Protein AF-A0A9P1N9V5-F1 (afdb_monomer_lite)

Radius of gyration: 17.54 Å; chains: 1; bounding box: 68×32×40 Å

Sequence (176 aa):
MGSNFGTKITDFYWAAEKLENDAEFMAFVGASLLAQFDINLIFSNVTKDCIQRQFANSCDIFKESFCHVPESQFSADLIGFRIAYDLYKIKSSKIYSEKQSISGISQEKLFFYAFAIGWCEQNPAPQNIRVNAVISQIPEFRKIFECRDDSPMVTTNREQCVVFGRDASTLKKTFF

Organism: NCBI:txid860376

pLDDT: mean 70.11, std 18.65, range [30.34, 93.81]

Foldseek 3Di:
DDDDDVVLVVVLVVLLVVLLVLVVVLVVVLVVCLVPDDVPQQADPQLLVLQVLLLVLLCVLVVDPDRDDPSSVLLSLLVSLVVSVVVVVVCCVPPPPPQDARVNHTPNNSNLVSNLVVQPVVDDPDSNSSSLSSLLLPPCSCVSVVDDCPDSSNSSPPDRRDRDDPPRDPPDPDDD

Structure (mmCIF, N/CA/C/O backbone):
data_AF-A0A9P1N9V5-F1
#
_entry.id   AF-A0A9P1N9V5-F1
#
loop_
_atom_site.group_PDB
_atom_site.id
_atom_site.type_symbol
_atom_site.label_atom_id
_atom_site.label_alt_id
_atom_site.label_comp_id
_atom_site.label_asym_id
_atom_site.label_entity_id
_atom_site.label_seq_id
_atom_site.pdbx_PDB_ins_code
_atom_site.Cartn_x
_atom_site.Cartn_y
_atom_site.Cartn_z
_atom_site.occupancy
_atom_site.B_iso_or_equiv
_atom_site.auth_seq_id
_atom_site.auth_comp_id
_atom_site.auth_asym_id
_atom_site.auth_atom_id
_atom_site.pdbx_PDB_model_num
ATOM 1 N N . MET A 1 1 ? -39.569 16.808 -2.466 1.00 32.75 1 MET A N 1
ATOM 2 C CA . MET A 1 1 ? -38.517 15.770 -2.531 1.00 32.75 1 MET A CA 1
ATOM 3 C C . MET A 1 1 ? -37.298 16.397 -3.186 1.00 32.75 1 MET A C 1
ATOM 5 O O . MET A 1 1 ? -37.316 16.581 -4.391 1.00 32.75 1 MET A O 1
ATOM 9 N N . GLY A 1 2 ? -36.304 16.839 -2.417 1.00 40.12 2 GLY A N 1
ATOM 10 C CA . GLY A 1 2 ? -35.181 17.585 -2.993 1.00 40.12 2 GLY A CA 1
ATOM 11 C C . GLY A 1 2 ? -34.236 18.127 -1.933 1.00 40.12 2 GLY A C 1
ATOM 12 O O . GLY A 1 2 ? -34.184 19.326 -1.718 1.00 40.12 2 GLY A O 1
ATOM 13 N N . SER A 1 3 ? -33.538 17.240 -1.232 1.00 39.91 3 SER A N 1
ATOM 14 C CA . SER A 1 3 ? -32.447 17.601 -0.319 1.00 39.91 3 SER A CA 1
ATOM 15 C C . SER A 1 3 ? -31.735 16.313 0.083 1.00 39.91 3 SER A C 1
ATOM 17 O O . SER A 1 3 ? -32.285 15.584 0.901 1.00 39.91 3 SER A O 1
ATOM 19 N N . ASN A 1 4 ? -30.602 15.966 -0.546 1.00 42.22 4 ASN A N 1
ATOM 20 C CA . ASN A 1 4 ? -29.628 15.007 0.030 1.00 42.22 4 ASN A CA 1
ATOM 21 C C . ASN A 1 4 ? -28.380 14.710 -0.819 1.00 42.22 4 ASN A C 1
ATOM 23 O O . ASN A 1 4 ? -27.549 13.915 -0.388 1.00 42.22 4 ASN A O 1
ATOM 27 N N . PHE A 1 5 ? -28.223 15.285 -2.015 1.00 33.50 5 PHE A N 1
ATOM 28 C CA . PHE A 1 5 ? -27.032 15.002 -2.828 1.00 33.50 5 PHE A CA 1
ATOM 29 C C . PHE A 1 5 ? -25.852 15.932 -2.493 1.00 33.50 5 PHE A C 1
ATOM 31 O O . PHE A 1 5 ? -24.729 15.463 -2.359 1.00 33.50 5 PHE A O 1
ATOM 38 N N . GLY A 1 6 ? -26.113 17.226 -2.267 1.00 30.34 6 GLY A N 1
ATOM 39 C CA . GLY A 1 6 ? -25.072 18.217 -1.951 1.00 30.34 6 GLY A CA 1
ATOM 40 C C . GLY A 1 6 ? -24.396 18.012 -0.591 1.00 30.34 6 GLY A C 1
ATOM 41 O O . GLY A 1 6 ? -23.178 18.095 -0.507 1.00 30.34 6 GLY A O 1
ATOM 42 N N . THR A 1 7 ? -25.158 17.656 0.448 1.00 38.34 7 THR A N 1
ATOM 43 C CA . THR A 1 7 ? -24.638 17.396 1.804 1.00 38.34 7 THR A CA 1
ATOM 44 C C . THR A 1 7 ? -23.721 16.173 1.865 1.00 38.34 7 THR A C 1
ATOM 46 O O . THR A 1 7 ? -22.679 16.212 2.501 1.00 38.34 7 THR A O 1
ATOM 49 N N . LYS A 1 8 ? -24.040 15.102 1.128 1.00 41.16 8 LYS A N 1
ATOM 50 C CA . LYS A 1 8 ? -23.195 13.894 1.088 1.00 41.16 8 LYS A CA 1
ATOM 51 C C . LYS A 1 8 ? -21.842 14.129 0.422 1.00 41.16 8 LYS A C 1
ATOM 53 O O . LYS A 1 8 ? -20.867 13.481 0.789 1.00 41.16 8 LYS A O 1
ATOM 58 N N . ILE A 1 9 ? -21.798 15.026 -0.561 1.00 37.97 9 ILE A N 1
ATOM 59 C CA . ILE A 1 9 ? -20.558 15.409 -1.237 1.00 37.97 9 ILE A CA 1
ATOM 60 C C . ILE A 1 9 ? -19.706 16.258 -0.294 1.00 37.97 9 ILE A C 1
ATOM 62 O O . ILE A 1 9 ? -18.529 15.964 -0.140 1.00 37.97 9 ILE A O 1
ATOM 66 N N . THR A 1 10 ? -20.283 17.241 0.402 1.00 39.12 10 THR A N 1
ATOM 67 C CA . THR A 1 10 ? -19.535 18.047 1.384 1.00 39.12 10 THR A CA 1
ATOM 68 C C . THR A 1 10 ? -19.032 17.223 2.567 1.00 39.12 10 THR A C 1
ATOM 70 O O . THR A 1 10 ? -17.918 17.454 3.018 1.00 39.12 10 THR A O 1
ATOM 73 N N . ASP A 1 11 ? -19.788 16.220 3.024 1.00 40.56 11 ASP A N 1
ATOM 74 C CA . ASP A 1 11 ? -19.344 15.304 4.084 1.00 40.56 11 ASP A CA 1
ATOM 75 C C . ASP A 1 11 ? -18.192 14.406 3.610 1.00 40.56 11 ASP A C 1
ATOM 77 O O . ASP A 1 11 ? -17.254 14.142 4.363 1.00 40.56 11 ASP A O 1
ATOM 81 N N . PHE A 1 12 ? -18.239 13.963 2.346 1.00 41.91 12 PHE A N 1
ATOM 82 C CA . PHE A 1 12 ? -17.134 13.247 1.713 1.00 41.91 12 PHE A CA 1
ATOM 83 C C . PHE A 1 12 ? -15.899 14.134 1.600 1.00 41.91 12 PHE A C 1
ATOM 85 O O . PHE A 1 12 ? -14.830 13.691 1.990 1.00 41.91 12 PHE A O 1
ATOM 92 N N . TYR A 1 13 ? -16.046 15.378 1.139 1.00 38.28 13 TYR A N 1
ATOM 93 C CA . TYR A 1 13 ? -14.941 16.332 1.063 1.00 38.28 13 TYR A CA 1
ATOM 94 C C . TYR A 1 13 ? -14.377 16.670 2.439 1.00 38.28 13 TYR A C 1
ATOM 96 O O . TYR A 1 13 ? -13.171 16.689 2.564 1.00 38.28 13 TYR A O 1
ATOM 104 N N . TRP A 1 14 ? -15.188 16.848 3.483 1.00 41.41 14 TRP A N 1
ATOM 105 C CA . TRP A 1 14 ? -14.686 17.139 4.831 1.00 41.41 14 TRP A CA 1
ATOM 106 C C . TRP A 1 14 ? -13.974 15.941 5.468 1.00 41.41 14 TRP A C 1
ATOM 108 O O . TRP A 1 14 ? -12.945 16.090 6.122 1.00 41.41 14 TRP A O 1
ATOM 118 N N . ALA A 1 15 ? -14.505 14.729 5.291 1.00 45.44 15 ALA A N 1
ATOM 119 C CA . ALA A 1 15 ? -13.842 13.522 5.77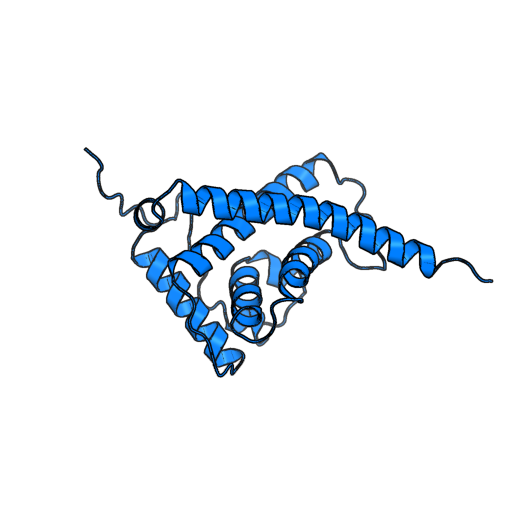3 1.00 45.44 15 ALA A CA 1
ATOM 120 C C . ALA A 1 15 ? -12.589 13.198 4.957 1.00 45.44 15 ALA A C 1
ATOM 122 O O . ALA A 1 15 ? -11.598 12.769 5.540 1.00 45.44 15 ALA A O 1
ATOM 123 N N . ALA A 1 16 ? -12.626 13.423 3.641 1.00 43.38 16 ALA A N 1
ATOM 124 C CA . ALA A 1 16 ? -11.466 13.341 2.768 1.00 43.38 16 ALA A CA 1
ATOM 125 C C . ALA A 1 16 ? -10.434 14.390 3.170 1.00 43.38 16 ALA A C 1
ATOM 127 O O . ALA A 1 16 ? -9.323 13.988 3.417 1.00 43.38 16 ALA A O 1
ATOM 128 N N . GLU A 1 17 ? -10.804 15.651 3.391 1.00 46.66 17 GLU A N 1
ATOM 129 C CA . GLU A 1 17 ? -9.934 16.748 3.838 1.00 46.66 17 GLU A CA 1
ATOM 130 C C . GLU A 1 17 ? -9.355 16.470 5.231 1.00 46.66 17 GLU A C 1
ATOM 132 O O . GLU A 1 17 ? -8.193 16.743 5.497 1.00 46.66 17 GLU A O 1
ATOM 137 N N . LYS A 1 18 ? -10.117 15.871 6.151 1.00 51.84 18 LYS A N 1
ATOM 138 C CA . LYS A 1 18 ? -9.603 15.478 7.471 1.00 51.84 18 LYS A CA 1
ATOM 139 C C . LYS A 1 18 ? -8.657 14.277 7.390 1.00 51.84 18 LYS A C 1
ATOM 141 O O . LYS A 1 18 ? -7.641 14.263 8.079 1.00 51.84 18 LYS A O 1
ATOM 146 N N . LEU A 1 19 ? -8.974 13.292 6.546 1.00 50.56 19 LEU A N 1
ATOM 147 C CA . LEU A 1 19 ? -8.096 12.159 6.243 1.00 50.56 19 LEU A CA 1
ATOM 148 C C . LEU A 1 19 ? -6.896 12.568 5.387 1.00 50.56 19 LEU A C 1
ATOM 150 O O . LEU A 1 19 ? -5.873 11.911 5.474 1.00 50.56 19 LEU A O 1
ATOM 154 N N . GLU A 1 20 ? -7.013 13.623 4.590 1.00 46.69 20 GLU A N 1
ATOM 15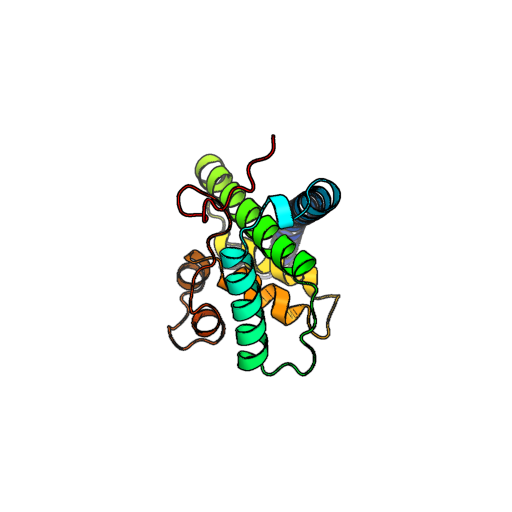5 C CA . GLU A 1 20 ? -5.993 14.233 3.742 1.00 46.69 20 GLU A CA 1
ATOM 156 C C . GLU A 1 20 ? -5.066 15.068 4.604 1.00 46.69 20 GLU A C 1
ATOM 158 O O . GLU A 1 20 ? -3.876 14.876 4.504 1.00 46.69 20 GLU A O 1
ATOM 163 N N . ASN A 1 21 ? -5.564 15.844 5.565 1.00 50.22 21 ASN A N 1
ATOM 164 C CA . ASN A 1 21 ? -4.735 16.459 6.604 1.00 50.22 21 ASN A CA 1
ATOM 165 C C . ASN A 1 21 ? -4.000 15.393 7.441 1.00 50.22 21 ASN A C 1
ATOM 167 O O . ASN A 1 21 ? -2.825 15.555 7.770 1.00 50.22 21 ASN A O 1
ATOM 171 N N . ASP A 1 22 ? -4.656 14.268 7.756 1.00 50.91 22 ASP A N 1
ATOM 172 C CA . ASP A 1 22 ? -3.997 13.121 8.390 1.00 50.91 22 ASP A CA 1
ATOM 173 C C . ASP A 1 22 ? -3.020 12.421 7.418 1.00 50.91 22 ASP A C 1
ATOM 175 O O . ASP A 1 22 ? -1.972 11.960 7.852 1.00 50.91 22 ASP A O 1
ATOM 179 N N . ALA A 1 23 ? -3.296 12.347 6.114 1.00 45.62 23 ALA A N 1
ATOM 180 C CA . ALA A 1 23 ? -2.437 11.720 5.105 1.00 45.62 23 ALA A CA 1
ATOM 181 C C . ALA A 1 23 ? -1.251 12.610 4.713 1.00 45.62 23 ALA A C 1
ATOM 183 O O . ALA A 1 23 ? -0.171 12.085 4.487 1.00 45.62 23 ALA A O 1
ATOM 184 N N . GLU A 1 24 ? -1.414 13.928 4.704 1.00 44.09 24 GLU A N 1
ATOM 185 C CA . GLU A 1 24 ? -0.380 14.952 4.609 1.00 44.09 24 GLU A CA 1
ATOM 186 C C . GLU A 1 24 ? 0.480 14.923 5.862 1.00 44.09 24 GLU A C 1
ATOM 188 O O . GLU A 1 24 ? 1.699 14.944 5.754 1.00 44.09 24 GLU A O 1
ATOM 193 N N . PHE A 1 25 ? -0.115 14.764 7.050 1.00 48.59 25 PHE A N 1
ATOM 194 C CA . PHE A 1 25 ? 0.637 14.474 8.267 1.00 48.59 25 PHE A CA 1
ATOM 195 C C . PHE A 1 25 ? 1.423 13.162 8.137 1.00 48.59 25 PHE A C 1
ATOM 197 O O . PHE A 1 25 ? 2.574 13.094 8.556 1.00 48.59 25 PHE A O 1
ATOM 204 N N . MET A 1 26 ? 0.867 12.123 7.512 1.00 50.66 26 MET A N 1
ATOM 205 C CA . MET A 1 26 ? 1.564 10.847 7.298 1.00 50.66 26 MET A CA 1
ATOM 206 C C . MET A 1 26 ? 2.627 10.916 6.200 1.00 50.66 26 MET A C 1
ATOM 208 O O . MET A 1 26 ? 3.673 10.286 6.333 1.00 50.66 26 MET A O 1
ATOM 212 N N . ALA A 1 27 ? 2.406 11.705 5.152 1.00 46.53 27 ALA A N 1
ATOM 213 C CA . ALA A 1 27 ? 3.378 12.022 4.117 1.00 46.53 27 ALA A CA 1
ATOM 214 C C . ALA A 1 27 ? 4.498 12.898 4.691 1.00 46.53 27 ALA A C 1
ATOM 216 O O . ALA A 1 27 ? 5.662 12.668 4.386 1.00 46.53 27 ALA A O 1
ATOM 217 N N . PHE A 1 28 ? 4.176 13.821 5.600 1.00 45.56 28 PHE A N 1
ATOM 218 C CA . PHE A 1 28 ? 5.125 14.599 6.391 1.00 45.56 28 PHE A CA 1
ATOM 219 C C . PHE A 1 28 ? 5.920 13.707 7.347 1.00 45.56 28 PHE A C 1
ATOM 221 O O . PHE A 1 28 ? 7.136 13.851 7.430 1.00 45.56 28 PHE A O 1
ATOM 228 N N . VAL A 1 29 ? 5.289 12.741 8.022 1.00 49.38 29 VAL A N 1
ATOM 229 C CA . VAL A 1 29 ? 5.981 11.740 8.852 1.00 49.38 29 VAL A CA 1
ATOM 230 C C . VAL A 1 29 ? 6.883 10.859 7.987 1.00 49.38 29 VAL A C 1
ATOM 232 O O . VAL A 1 29 ? 8.034 10.649 8.352 1.00 49.38 29 VAL A O 1
ATOM 235 N N . GLY A 1 30 ? 6.415 10.397 6.825 1.00 50.12 30 GLY A N 1
ATOM 236 C CA . GLY A 1 30 ? 7.198 9.609 5.869 1.00 50.12 30 GLY A CA 1
ATOM 237 C C . GLY A 1 30 ? 8.391 10.379 5.293 1.00 50.12 30 GLY A C 1
ATOM 238 O O . GLY A 1 30 ? 9.508 9.866 5.274 1.00 50.12 30 GLY A O 1
ATOM 239 N N . ALA A 1 31 ? 8.183 11.637 4.903 1.00 48.34 31 ALA A N 1
ATOM 240 C CA . ALA A 1 31 ? 9.229 12.539 4.429 1.00 48.34 31 ALA A CA 1
ATOM 241 C C . ALA A 1 31 ? 10.219 12.909 5.544 1.00 48.34 31 ALA A C 1
ATOM 243 O O . ALA A 1 31 ? 11.423 12.951 5.301 1.00 48.34 31 ALA A O 1
ATOM 244 N N . SER A 1 32 ? 9.743 13.104 6.777 1.00 42.69 32 SER A N 1
ATOM 245 C CA . SER A 1 32 ? 10.598 13.338 7.947 1.00 42.69 32 SER A CA 1
ATOM 246 C C . SER A 1 32 ? 11.420 12.094 8.290 1.00 42.69 32 SER A C 1
ATOM 248 O O . SER A 1 32 ? 12.606 12.210 8.574 1.00 42.69 32 SER A O 1
ATOM 250 N N . LEU A 1 33 ? 10.841 10.891 8.194 1.00 46.16 33 LEU A N 1
ATOM 251 C CA . LEU A 1 33 ? 11.570 9.629 8.362 1.00 46.16 33 LEU A CA 1
ATOM 252 C C . LEU A 1 33 ? 12.693 9.487 7.330 1.00 46.16 33 LEU A C 1
ATOM 254 O O . LEU A 1 33 ? 13.801 9.116 7.703 1.00 46.16 33 LEU A O 1
ATOM 258 N N . LEU A 1 34 ? 12.432 9.833 6.067 1.00 48.44 34 LEU A N 1
ATOM 259 C CA . LEU A 1 34 ? 13.446 9.835 5.009 1.00 48.44 34 LEU A CA 1
ATOM 260 C C . LEU A 1 34 ? 14.533 10.896 5.193 1.00 48.44 34 LEU A C 1
ATOM 262 O O . LEU A 1 34 ? 15.681 10.660 4.826 1.00 48.44 34 LEU A O 1
ATOM 266 N N . ALA A 1 35 ? 14.179 12.063 5.730 1.00 47.00 35 ALA A N 1
ATOM 267 C CA . ALA A 1 35 ? 15.130 13.140 5.977 1.00 47.00 35 ALA A CA 1
ATOM 268 C C . ALA A 1 35 ? 16.010 12.874 7.212 1.00 47.00 35 ALA A C 1
ATOM 270 O O . ALA A 1 35 ? 17.151 13.331 7.252 1.00 47.00 35 ALA A O 1
ATOM 271 N N . GLN A 1 36 ? 15.501 12.143 8.214 1.00 45.16 36 GLN A N 1
ATOM 272 C CA . GLN A 1 36 ? 16.228 11.863 9.458 1.00 45.16 36 GLN A CA 1
ATOM 273 C C . GLN A 1 36 ? 16.959 10.515 9.480 1.00 45.16 36 GLN A C 1
ATOM 275 O O . GLN A 1 36 ? 17.952 10.396 10.198 1.00 45.16 36 GLN A O 1
ATOM 280 N N . PHE A 1 37 ? 16.485 9.497 8.756 1.00 51.72 37 PHE A N 1
ATOM 281 C CA . PHE A 1 37 ? 17.007 8.137 8.870 1.00 51.72 37 PHE A CA 1
ATOM 282 C C . PHE A 1 37 ? 17.437 7.572 7.520 1.00 51.72 37 PHE A C 1
ATOM 284 O O . PHE A 1 37 ? 16.656 7.476 6.576 1.00 51.72 37 PHE A O 1
ATOM 291 N N . ASP A 1 38 ? 18.691 7.121 7.462 1.00 61.56 38 ASP A N 1
ATOM 292 C CA . ASP A 1 38 ? 19.166 6.304 6.355 1.00 61.56 38 ASP A CA 1
ATOM 293 C C . ASP A 1 38 ? 18.336 5.010 6.316 1.00 61.56 38 ASP A C 1
ATOM 295 O O . ASP A 1 38 ? 18.340 4.189 7.226 1.00 61.56 38 ASP A O 1
ATOM 299 N N . ILE A 1 39 ? 17.589 4.828 5.245 1.00 60.62 39 ILE A N 1
ATOM 300 C CA . ILE A 1 39 ? 16.811 3.631 4.895 1.00 60.62 39 ILE A CA 1
ATOM 301 C C . ILE A 1 39 ? 17.668 2.361 4.912 1.00 60.62 39 ILE A C 1
ATOM 303 O O . ILE A 1 39 ? 17.156 1.283 5.208 1.00 60.62 39 ILE A O 1
ATOM 307 N N . ASN A 1 40 ? 18.978 2.473 4.663 1.00 59.44 40 ASN A N 1
ATOM 308 C CA . ASN A 1 40 ? 19.926 1.371 4.849 1.00 59.44 40 ASN A CA 1
ATOM 309 C C . ASN A 1 40 ? 20.091 0.954 6.319 1.00 59.44 40 ASN A C 1
ATOM 311 O O . ASN A 1 40 ? 20.527 -0.163 6.588 1.00 59.44 40 ASN A O 1
ATOM 315 N N . LEU A 1 41 ? 19.771 1.848 7.253 1.00 62.28 41 LEU A N 1
ATOM 316 C CA . LEU A 1 41 ? 19.747 1.610 8.694 1.00 62.28 41 LEU A CA 1
ATOM 317 C C . LEU A 1 41 ? 18.438 0.941 9.136 1.00 62.28 41 LEU A C 1
ATOM 319 O O . LEU A 1 41 ? 18.428 0.206 10.120 1.00 62.28 41 LEU A O 1
ATOM 323 N N . ILE A 1 42 ? 17.343 1.214 8.420 1.00 63.94 42 ILE A N 1
ATOM 324 C CA . ILE A 1 42 ? 15.997 0.721 8.741 1.00 63.94 42 ILE A CA 1
ATOM 325 C C . ILE A 1 42 ? 15.750 -0.658 8.117 1.00 63.94 42 ILE A C 1
ATOM 327 O O . ILE A 1 42 ? 15.147 -1.522 8.752 1.00 63.94 42 ILE A O 1
ATOM 331 N N . PHE A 1 43 ? 16.229 -0.886 6.892 1.00 72.75 43 PHE A N 1
ATOM 332 C CA . PHE A 1 43 ? 15.906 -2.080 6.119 1.00 72.75 43 PHE A CA 1
ATOM 333 C C . PHE A 1 43 ? 17.077 -3.020 5.890 1.00 72.75 43 PHE A C 1
ATOM 335 O O . PHE A 1 43 ? 18.132 -2.638 5.381 1.00 72.75 43 PHE A O 1
ATOM 342 N N . SER A 1 44 ? 16.819 -4.302 6.146 1.00 76.50 44 SER A N 1
ATOM 343 C CA . SER A 1 44 ? 17.678 -5.388 5.688 1.00 76.50 44 SER A CA 1
ATOM 344 C C . SER A 1 44 ? 17.681 -5.502 4.160 1.00 76.50 44 SER A C 1
ATOM 346 O O . SER A 1 44 ? 16.690 -5.171 3.509 1.00 76.50 44 SER A O 1
ATOM 348 N N . ASN A 1 45 ? 18.755 -6.053 3.586 1.00 80.94 45 ASN A N 1
ATOM 349 C CA . ASN A 1 45 ? 18.812 -6.340 2.145 1.00 80.94 45 ASN A CA 1
ATOM 350 C C . ASN A 1 45 ? 17.660 -7.252 1.696 1.00 80.94 45 ASN A C 1
ATOM 352 O O . ASN A 1 45 ? 17.050 -6.998 0.670 1.00 80.94 45 ASN A O 1
ATOM 356 N N . VAL A 1 46 ? 17.281 -8.234 2.521 1.00 81.94 46 VAL A N 1
ATOM 357 C CA . VAL A 1 46 ? 16.140 -9.125 2.247 1.00 81.94 46 VAL A CA 1
ATOM 358 C C . VAL A 1 46 ? 14.834 -8.337 2.105 1.00 81.94 46 VAL A C 1
ATOM 360 O O . VAL A 1 46 ? 14.041 -8.592 1.201 1.00 81.94 46 VAL A O 1
ATOM 363 N N . THR A 1 47 ? 14.606 -7.360 2.986 1.00 82.25 47 THR A N 1
ATOM 364 C CA . THR A 1 47 ? 13.413 -6.507 2.928 1.00 82.25 47 THR A CA 1
ATOM 365 C C . THR A 1 47 ? 13.420 -5.641 1.672 1.00 82.25 47 THR A C 1
ATOM 367 O O . THR A 1 47 ? 12.396 -5.540 1.001 1.00 82.25 47 THR A O 1
ATOM 370 N N . LYS A 1 48 ? 14.568 -5.053 1.328 1.00 81.50 48 LYS A N 1
ATOM 371 C CA . LYS A 1 48 ? 14.718 -4.224 0.125 1.00 81.50 48 LYS A CA 1
ATOM 372 C C . LYS A 1 48 ? 14.466 -5.019 -1.148 1.00 81.50 48 LYS A C 1
ATOM 374 O O . LYS A 1 48 ? 13.690 -4.578 -1.988 1.00 81.50 48 LYS A O 1
ATOM 379 N N . ASP A 1 49 ? 15.030 -6.220 -1.242 1.00 86.06 49 ASP A N 1
ATOM 380 C CA . ASP A 1 49 ? 14.832 -7.112 -2.384 1.00 86.06 49 ASP A CA 1
ATOM 381 C C . ASP A 1 49 ? 13.356 -7.506 -2.537 1.00 86.06 49 ASP A C 1
ATOM 383 O O . ASP A 1 49 ? 12.833 -7.545 -3.650 1.00 86.06 49 ASP A O 1
ATOM 387 N N . CYS A 1 50 ? 12.648 -7.759 -1.430 1.00 87.31 50 CYS A N 1
ATOM 388 C CA . CYS A 1 50 ? 11.202 -7.992 -1.460 1.00 87.31 50 CYS A CA 1
ATOM 389 C C . CYS A 1 50 ? 10.450 -6.780 -2.025 1.00 87.31 50 CYS A C 1
ATOM 391 O O . CYS A 1 50 ? 9.684 -6.909 -2.981 1.00 87.31 50 CYS A O 1
ATOM 393 N N . ILE A 1 51 ? 10.715 -5.594 -1.472 1.00 85.88 51 ILE A N 1
ATOM 394 C CA . ILE A 1 51 ? 10.067 -4.335 -1.858 1.00 85.88 51 ILE A CA 1
ATOM 395 C C . ILE A 1 51 ? 10.294 -4.047 -3.351 1.00 85.88 51 ILE A C 1
ATOM 397 O O . ILE A 1 51 ? 9.346 -3.760 -4.083 1.00 85.88 51 ILE A O 1
ATOM 401 N N . GLN A 1 52 ? 11.532 -4.186 -3.833 1.00 87.00 52 GLN A N 1
ATOM 402 C CA . GLN A 1 52 ? 11.864 -3.983 -5.242 1.00 87.00 52 GLN A CA 1
ATOM 403 C C . GLN A 1 52 ? 11.178 -5.006 -6.159 1.00 87.00 52 GLN A C 1
ATOM 405 O O . GLN A 1 52 ? 10.578 -4.619 -7.164 1.00 87.00 52 GLN A O 1
ATOM 410 N N . ARG A 1 53 ? 11.222 -6.305 -5.819 1.00 88.88 53 ARG A N 1
ATOM 411 C CA . ARG A 1 53 ? 10.564 -7.361 -6.613 1.00 88.88 53 ARG A CA 1
ATOM 412 C C . ARG A 1 53 ? 9.063 -7.142 -6.701 1.00 88.88 53 ARG A C 1
ATOM 414 O O . ARG A 1 53 ? 8.468 -7.339 -7.757 1.00 88.88 53 ARG A O 1
ATOM 421 N N . GLN A 1 54 ? 8.454 -6.714 -5.606 1.00 88.62 54 GLN A N 1
ATOM 422 C CA . GLN A 1 54 ? 7.036 -6.429 -5.572 1.00 88.62 54 GLN A CA 1
ATOM 423 C C . GLN A 1 54 ? 6.673 -5.222 -6.449 1.00 88.62 54 GLN A C 1
ATOM 425 O O . GLN A 1 54 ? 5.697 -5.283 -7.201 1.00 88.62 54 GLN A O 1
ATOM 430 N N . PHE A 1 55 ? 7.460 -4.144 -6.404 1.00 89.50 55 PHE A N 1
ATOM 431 C CA . PHE A 1 55 ? 7.252 -2.987 -7.274 1.00 89.50 55 PHE A CA 1
ATOM 432 C C . PHE A 1 55 ? 7.381 -3.362 -8.757 1.00 89.50 55 PHE A C 1
ATOM 434 O O . PHE A 1 55 ? 6.507 -3.031 -9.557 1.00 89.50 55 PHE A O 1
ATOM 441 N N . ALA A 1 56 ? 8.414 -4.132 -9.113 1.00 89.38 56 ALA A N 1
ATOM 442 C CA . ALA A 1 56 ? 8.607 -4.637 -10.470 1.00 89.38 56 ALA A CA 1
ATOM 443 C C . ALA A 1 56 ? 7.428 -5.513 -10.935 1.00 89.38 56 ALA A C 1
ATOM 445 O O . ALA A 1 56 ? 6.866 -5.280 -11.999 1.00 89.38 56 ALA A O 1
ATOM 446 N N . ASN A 1 57 ? 6.971 -6.447 -10.096 1.00 90.38 57 ASN A N 1
ATOM 447 C CA . ASN A 1 57 ? 5.812 -7.288 -10.407 1.00 90.38 57 ASN A CA 1
ATOM 448 C C . ASN A 1 57 ? 4.522 -6.462 -10.576 1.00 90.38 57 ASN A C 1
ATOM 450 O O . ASN A 1 57 ? 3.688 -6.782 -11.420 1.00 90.38 57 ASN A O 1
ATOM 454 N N . SER A 1 58 ? 4.369 -5.380 -9.804 1.00 90.56 58 SER A N 1
ATOM 455 C CA . SER A 1 58 ? 3.260 -4.428 -9.966 1.00 90.56 58 SER A CA 1
ATOM 456 C C . SER A 1 58 ? 3.307 -3.784 -11.350 1.00 90.56 58 SER A C 1
ATOM 458 O O . SER A 1 58 ? 2.311 -3.785 -12.068 1.00 90.56 58 SER A O 1
ATOM 460 N N . CYS A 1 59 ? 4.475 -3.276 -11.744 1.00 90.06 59 CYS A N 1
ATOM 461 C CA . CYS A 1 59 ? 4.674 -2.679 -13.059 1.00 90.06 59 CYS A CA 1
ATOM 462 C C . CYS A 1 59 ? 4.270 -3.630 -14.195 1.00 90.06 59 CYS A C 1
ATOM 464 O O . CYS A 1 59 ? 3.497 -3.247 -15.075 1.00 90.06 59 CYS A O 1
ATOM 466 N N . ASP A 1 60 ? 4.731 -4.882 -14.129 1.00 90.75 60 ASP A N 1
ATOM 467 C CA . ASP A 1 60 ? 4.455 -5.898 -15.146 1.00 90.75 60 ASP A CA 1
ATOM 468 C C . ASP A 1 60 ? 2.957 -6.220 -15.248 1.00 90.75 60 ASP A C 1
ATOM 470 O O . ASP A 1 60 ? 2.395 -6.293 -16.343 1.00 90.75 60 ASP A O 1
ATOM 474 N N . ILE A 1 61 ? 2.286 -6.386 -14.104 1.00 90.94 61 ILE A N 1
ATOM 475 C CA . ILE A 1 61 ? 0.857 -6.722 -14.043 1.00 90.94 61 ILE A CA 1
ATOM 476 C C . ILE A 1 61 ? -0.009 -5.583 -14.587 1.00 90.94 61 ILE A C 1
ATOM 478 O O . ILE A 1 61 ? -0.970 -5.838 -15.320 1.00 90.94 61 ILE A O 1
ATOM 482 N N . PHE A 1 62 ? 0.327 -4.338 -14.250 1.00 89.62 62 PHE A N 1
ATOM 483 C CA . PHE A 1 62 ? -0.406 -3.158 -14.709 1.00 89.62 62 PHE A CA 1
ATOM 484 C C . PHE A 1 62 ? 0.041 -2.663 -16.094 1.00 89.62 62 PHE A C 1
ATOM 486 O O . PHE A 1 62 ? -0.616 -1.789 -16.653 1.00 89.62 62 PHE A O 1
ATOM 493 N N . LYS A 1 63 ? 1.069 -3.284 -16.694 1.00 87.69 63 LYS A N 1
ATOM 494 C CA . LYS A 1 63 ? 1.564 -3.029 -18.059 1.00 87.69 63 LYS A CA 1
ATOM 495 C C . LYS A 1 63 ? 1.976 -1.573 -18.302 1.00 87.69 63 LYS A C 1
ATOM 497 O O . LYS A 1 63 ? 1.723 -1.027 -19.376 1.00 87.69 63 LYS A O 1
ATOM 502 N N . GLU A 1 64 ? 2.609 -0.952 -17.314 1.00 84.38 64 GLU A N 1
ATOM 503 C CA . GLU A 1 64 ? 3.068 0.433 -17.429 1.00 84.38 64 GLU A CA 1
ATOM 504 C C . GLU A 1 64 ? 4.389 0.539 -18.193 1.00 84.38 64 GLU A C 1
ATOM 506 O O . GLU A 1 64 ? 5.302 -0.268 -18.022 1.00 84.38 64 GLU A O 1
ATOM 511 N N . SER A 1 65 ? 4.513 1.564 -19.038 1.00 75.31 65 SER A N 1
ATOM 512 C CA . SER A 1 65 ? 5.713 1.775 -19.858 1.00 75.31 65 SER A CA 1
ATOM 513 C C . SER A 1 65 ? 6.877 2.405 -19.090 1.00 75.31 65 SER A C 1
ATOM 515 O O . SER A 1 65 ? 8.018 2.337 -19.544 1.00 75.31 65 SER A O 1
ATOM 517 N N . PHE A 1 66 ? 6.604 3.044 -17.948 1.00 79.69 66 PHE A N 1
ATOM 518 C CA . PHE A 1 66 ? 7.612 3.699 -17.120 1.00 79.69 66 PHE A CA 1
ATOM 519 C C . PHE A 1 66 ? 7.415 3.355 -15.643 1.00 79.69 66 PHE A C 1
ATOM 521 O O . PHE A 1 66 ? 6.430 3.747 -15.024 1.00 79.69 66 PHE A O 1
ATOM 528 N N . CYS A 1 67 ? 8.387 2.643 -15.074 1.00 83.12 67 CYS A N 1
ATOM 529 C CA . CYS A 1 67 ? 8.346 2.142 -13.698 1.00 83.12 67 CYS A CA 1
ATOM 530 C C . CYS A 1 67 ? 9.679 2.330 -12.979 1.00 83.12 67 CYS A C 1
ATOM 532 O O . CYS A 1 67 ? 10.139 1.454 -12.250 1.00 83.12 67 CYS A O 1
ATOM 534 N N . HIS A 1 68 ? 10.338 3.463 -13.207 1.00 83.19 68 HIS A N 1
ATOM 535 C CA . HIS A 1 68 ? 11.552 3.778 -12.474 1.00 83.19 68 HIS A CA 1
ATOM 536 C C . HIS A 1 68 ? 11.216 4.631 -11.252 1.00 83.19 68 HIS A C 1
ATOM 538 O O . HIS A 1 68 ? 10.835 5.792 -11.382 1.00 83.19 68 HIS A O 1
ATOM 544 N N . VAL A 1 69 ? 11.365 4.047 -10.064 1.00 79.25 69 VAL A N 1
ATOM 545 C CA . VAL A 1 69 ? 11.258 4.744 -8.779 1.00 79.25 69 VAL A CA 1
ATOM 546 C C . VAL A 1 69 ? 12.480 4.363 -7.949 1.00 79.25 69 VAL A C 1
ATOM 548 O O . VAL A 1 69 ? 12.790 3.172 -7.863 1.00 79.25 69 VAL A O 1
ATOM 551 N N . PRO A 1 70 ? 13.186 5.329 -7.336 1.00 81.19 70 PRO A N 1
ATOM 552 C CA . PRO A 1 70 ? 14.250 5.015 -6.395 1.00 81.19 70 PRO A CA 1
ATOM 553 C C . PRO A 1 70 ? 13.735 4.092 -5.285 1.00 81.19 70 PRO A C 1
ATOM 555 O O . PRO A 1 70 ? 12.694 4.369 -4.688 1.00 81.19 70 PRO A O 1
ATOM 558 N N . GLU A 1 71 ? 14.479 3.026 -4.967 1.00 76.94 71 GLU A N 1
ATOM 559 C CA . GLU A 1 71 ? 14.146 2.096 -3.869 1.00 76.94 71 GLU A CA 1
ATOM 560 C C . GLU A 1 71 ? 13.799 2.854 -2.585 1.00 76.94 71 GLU A C 1
ATOM 562 O O . GLU A 1 71 ? 12.837 2.531 -1.888 1.00 76.94 71 GLU A O 1
ATOM 567 N N . SER A 1 72 ? 14.571 3.904 -2.317 1.00 74.19 72 SER A N 1
ATOM 568 C CA . SER A 1 72 ? 14.410 4.789 -1.179 1.00 74.19 72 SER A CA 1
ATOM 569 C C . SER A 1 72 ? 13.018 5.386 -1.060 1.00 74.19 72 SER A C 1
ATOM 571 O O . SER A 1 72 ? 12.428 5.395 0.017 1.00 74.19 72 SER A O 1
ATOM 573 N N . GLN A 1 73 ? 12.492 5.863 -2.181 1.00 78.31 73 GLN A N 1
ATOM 574 C CA . GLN A 1 73 ? 11.223 6.555 -2.252 1.00 78.31 73 GLN A CA 1
ATOM 575 C C . GLN A 1 73 ? 10.061 5.576 -2.079 1.00 78.31 73 GLN A C 1
ATOM 577 O O . GLN A 1 73 ? 9.190 5.810 -1.247 1.00 78.31 73 GLN A O 1
ATOM 582 N N . PHE A 1 74 ? 10.081 4.444 -2.788 1.00 82.38 74 PHE A N 1
ATOM 583 C CA . PHE A 1 74 ? 9.017 3.447 -2.653 1.00 82.38 74 PHE A CA 1
ATOM 584 C C . PHE A 1 74 ? 8.995 2.807 -1.256 1.00 82.38 74 PHE A C 1
ATOM 586 O O . PHE A 1 74 ? 7.930 2.596 -0.673 1.00 82.38 74 PHE A O 1
ATOM 593 N N . SER A 1 75 ? 10.170 2.564 -0.672 1.00 78.75 75 SER A N 1
ATOM 594 C CA . SER A 1 75 ? 10.264 2.044 0.695 1.00 78.75 75 SER A CA 1
ATOM 595 C C . SER A 1 75 ? 9.681 3.018 1.726 1.00 78.75 75 SER A C 1
ATOM 597 O O . SER A 1 75 ? 9.076 2.590 2.712 1.00 78.75 75 SER A O 1
ATOM 599 N N . ALA A 1 76 ? 9.819 4.325 1.490 1.00 77.56 76 ALA A N 1
ATOM 600 C CA . ALA A 1 76 ? 9.211 5.362 2.316 1.00 77.56 76 ALA A CA 1
ATOM 601 C C . ALA A 1 76 ? 7.692 5.359 2.233 1.00 77.56 76 ALA A C 1
ATOM 603 O O . ALA A 1 76 ? 7.029 5.401 3.269 1.00 77.56 76 ALA A O 1
ATOM 604 N N . ASP A 1 77 ? 7.154 5.286 1.012 1.00 83.19 77 ASP A N 1
ATOM 605 C CA . ASP A 1 77 ? 5.712 5.237 0.793 1.00 83.19 77 ASP A CA 1
ATOM 606 C C . ASP A 1 77 ? 5.115 4.040 1.537 1.00 83.19 77 ASP A C 1
ATOM 608 O O . ASP A 1 77 ? 4.107 4.167 2.232 1.00 83.19 77 ASP A O 1
ATOM 612 N N . LEU A 1 78 ? 5.785 2.884 1.450 1.00 83.25 78 LEU A N 1
ATOM 613 C CA . LEU A 1 78 ? 5.353 1.659 2.106 1.00 83.25 78 LEU A CA 1
ATOM 614 C C . LEU A 1 78 ? 5.375 1.772 3.639 1.00 83.25 78 LEU A C 1
ATOM 616 O O . LEU A 1 78 ? 4.380 1.428 4.282 1.00 83.25 78 LEU A O 1
ATOM 620 N N . ILE A 1 79 ? 6.472 2.255 4.242 1.00 78.38 79 ILE A N 1
ATOM 621 C CA . ILE A 1 79 ? 6.535 2.451 5.704 1.00 78.38 79 ILE A CA 1
ATOM 622 C C . ILE A 1 79 ? 5.492 3.464 6.151 1.00 78.38 79 ILE A C 1
ATOM 624 O O . ILE A 1 79 ? 4.744 3.190 7.091 1.00 78.38 79 ILE A O 1
ATOM 628 N N . GLY A 1 80 ? 5.464 4.629 5.501 1.00 77.88 80 GLY A N 1
ATOM 629 C CA . GLY A 1 80 ? 4.579 5.727 5.862 1.00 77.88 80 GLY A CA 1
ATOM 630 C C . GLY A 1 80 ? 3.130 5.264 5.853 1.00 77.88 80 GLY A C 1
ATOM 631 O O . GLY A 1 80 ? 2.423 5.419 6.848 1.00 77.88 80 GLY A O 1
ATOM 632 N N . PHE A 1 81 ? 2.719 4.575 4.786 1.00 84.75 81 PHE A N 1
ATOM 633 C CA . PHE A 1 81 ? 1.371 4.039 4.679 1.00 84.75 81 PHE A CA 1
ATOM 634 C C . PHE A 1 81 ? 1.074 2.946 5.711 1.00 84.75 81 PHE A C 1
ATOM 636 O O . PHE A 1 81 ? -0.008 2.930 6.301 1.00 84.75 81 PHE A O 1
ATOM 643 N N . ARG A 1 82 ? 2.025 2.045 5.991 1.00 83.12 82 ARG A N 1
ATOM 644 C CA . ARG A 1 82 ? 1.828 0.982 6.987 1.00 83.12 82 ARG A CA 1
ATOM 645 C C . ARG A 1 82 ? 1.676 1.541 8.402 1.00 83.12 82 ARG A C 1
ATOM 647 O O . ARG A 1 82 ? 0.745 1.146 9.102 1.00 83.12 82 ARG A O 1
ATOM 654 N N . ILE A 1 83 ? 2.538 2.479 8.801 1.00 79.31 83 ILE A N 1
ATOM 655 C CA . ILE A 1 83 ? 2.433 3.187 10.087 1.00 79.31 83 ILE A CA 1
ATOM 656 C C . ILE A 1 83 ? 1.099 3.927 10.161 1.00 79.31 83 ILE A C 1
ATOM 658 O O . ILE A 1 83 ? 0.406 3.845 11.178 1.00 79.31 83 ILE A O 1
ATOM 662 N N . ALA A 1 84 ? 0.709 4.600 9.076 1.00 79.38 84 ALA A N 1
ATOM 663 C CA . ALA A 1 84 ? -0.553 5.314 9.015 1.00 79.38 84 ALA A CA 1
ATOM 664 C C . ALA A 1 84 ? -1.752 4.399 9.240 1.00 79.38 84 ALA A C 1
ATOM 666 O O . ALA A 1 84 ? -2.633 4.708 10.044 1.00 79.38 84 ALA A O 1
ATOM 667 N N . TYR A 1 85 ? -1.754 3.247 8.578 1.00 83.06 85 TYR A N 1
ATOM 668 C CA . TYR A 1 85 ? -2.819 2.267 8.694 1.00 83.06 85 TYR A CA 1
ATOM 669 C C . TYR A 1 85 ? -2.884 1.637 10.093 1.00 83.06 85 TYR A C 1
ATOM 671 O O . TYR A 1 85 ? -3.970 1.467 10.654 1.00 83.06 85 TYR A O 1
ATOM 679 N N . ASP A 1 86 ? -1.739 1.335 10.706 1.00 80.31 86 ASP A N 1
ATOM 680 C CA . ASP A 1 86 ? -1.702 0.808 12.072 1.00 80.31 86 ASP A CA 1
ATOM 681 C C . ASP A 1 86 ? -2.176 1.853 13.099 1.00 80.31 86 ASP A C 1
ATOM 683 O O . ASP A 1 86 ? -2.976 1.529 13.983 1.00 80.31 86 ASP A O 1
ATOM 687 N N . LEU A 1 87 ? -1.785 3.124 12.948 1.00 76.38 87 LEU A N 1
ATOM 688 C CA . LEU A 1 87 ? -2.298 4.226 13.770 1.00 76.38 87 LEU A CA 1
ATOM 689 C C . LEU A 1 87 ? -3.799 4.442 13.572 1.00 76.38 87 LEU A C 1
ATOM 691 O O . LEU A 1 87 ? -4.519 4.644 14.556 1.00 76.38 87 LEU A O 1
ATOM 695 N N . TYR A 1 88 ? -4.281 4.355 12.331 1.00 77.56 88 TYR A N 1
ATOM 696 C CA . TYR A 1 88 ? -5.705 4.380 12.020 1.00 77.56 88 TYR A CA 1
ATOM 697 C C . TYR A 1 88 ? -6.441 3.265 12.767 1.00 77.56 88 TYR A C 1
ATOM 699 O O . TYR A 1 88 ? -7.406 3.567 13.460 1.00 77.56 88 TYR A O 1
ATOM 707 N N . LYS A 1 89 ? -5.967 2.010 12.723 1.00 79.06 89 LYS A N 1
ATOM 708 C CA . LYS A 1 89 ? -6.574 0.887 13.468 1.00 79.06 89 LYS A CA 1
ATOM 709 C C . LYS A 1 89 ? -6.590 1.127 14.982 1.00 79.06 89 LYS A C 1
ATOM 711 O O . LYS A 1 89 ? -7.598 0.867 15.639 1.00 79.06 89 LYS A O 1
ATOM 716 N N . ILE A 1 90 ? -5.502 1.653 15.551 1.00 73.00 90 ILE A N 1
ATOM 717 C CA . ILE A 1 90 ? -5.424 1.956 16.990 1.00 73.00 90 ILE A CA 1
ATOM 718 C C . ILE A 1 90 ? -6.427 3.053 17.370 1.00 73.00 90 ILE A C 1
ATOM 720 O O . ILE A 1 90 ? -7.155 2.902 18.354 1.00 73.00 90 ILE A O 1
ATOM 724 N N . LYS A 1 91 ? -6.501 4.148 16.604 1.00 68.81 91 LYS A N 1
ATOM 725 C CA . LYS A 1 91 ? -7.434 5.252 16.878 1.00 68.81 91 LYS A CA 1
ATOM 726 C C . LYS A 1 91 ? -8.885 4.857 16.603 1.00 68.81 91 LYS A C 1
ATOM 728 O O . LYS A 1 91 ? -9.752 5.174 17.414 1.00 68.81 91 LYS A O 1
ATOM 733 N N . SER A 1 92 ? -9.160 4.139 15.516 1.00 66.62 92 SER A N 1
ATOM 734 C CA . SER A 1 92 ? -10.510 3.698 15.148 1.00 66.62 92 SER A CA 1
ATOM 735 C C . SER A 1 92 ? -11.093 2.713 16.155 1.00 66.62 92 SER A C 1
ATOM 737 O O . SER A 1 92 ? -12.262 2.845 16.503 1.00 66.62 92 SER A O 1
ATOM 739 N N . SER A 1 93 ? -10.262 1.847 16.745 1.00 57.72 93 SER A N 1
ATOM 740 C CA . SER A 1 93 ? -10.669 0.977 17.857 1.00 57.72 93 SER A CA 1
ATOM 741 C C . SER A 1 93 ? -11.056 1.726 19.145 1.00 57.72 93 SER A C 1
ATOM 743 O O . SER A 1 93 ? -11.764 1.165 19.977 1.00 57.72 93 SER A O 1
ATOM 745 N N . LYS A 1 94 ? -10.611 2.982 19.317 1.00 53.28 94 LYS A N 1
ATOM 746 C CA . LYS A 1 94 ? -10.837 3.789 20.531 1.00 53.28 94 LYS A CA 1
ATOM 747 C C . LYS A 1 94 ? -11.845 4.931 20.364 1.00 53.28 94 LYS A C 1
ATOM 749 O O . LYS A 1 94 ? -12.448 5.327 21.353 1.00 53.28 94 LYS A O 1
ATOM 754 N N . ILE A 1 95 ? -11.986 5.491 19.159 1.00 50.03 95 ILE A N 1
ATOM 755 C CA . ILE A 1 95 ? -12.687 6.770 18.918 1.00 50.03 95 ILE A CA 1
ATOM 756 C C . ILE A 1 95 ? -13.871 6.615 17.948 1.00 50.03 95 ILE A C 1
ATOM 758 O O . ILE A 1 95 ? -14.842 7.355 18.055 1.00 50.03 95 ILE A O 1
ATOM 762 N N . TYR A 1 96 ? -13.841 5.640 17.035 1.00 49.38 96 TYR A N 1
ATOM 763 C CA . TYR A 1 96 ? -14.842 5.499 15.970 1.00 49.38 96 TYR A CA 1
ATOM 764 C C . TYR A 1 96 ? -15.791 4.321 16.242 1.00 49.38 96 TYR A C 1
ATOM 766 O O . TYR A 1 96 ? -15.877 3.366 15.470 1.00 49.38 96 TYR A O 1
ATOM 774 N N . SER A 1 97 ? -16.510 4.382 17.367 1.00 43.53 97 SER A N 1
ATOM 775 C CA . SER A 1 97 ? -17.637 3.481 17.656 1.00 43.53 97 SER A CA 1
ATOM 776 C C . SER A 1 97 ? -18.868 3.780 16.787 1.00 43.53 97 SER A C 1
ATOM 778 O O . SER A 1 97 ? -19.700 2.900 16.579 1.00 43.53 97 SER A O 1
ATOM 780 N N . GLU A 1 98 ? -18.951 4.970 16.190 1.00 51.34 98 GLU A N 1
ATOM 781 C CA . GLU A 1 98 ? -19.908 5.289 15.131 1.00 51.34 98 GLU A CA 1
ATOM 782 C C . GLU A 1 98 ? -19.247 5.094 13.763 1.00 51.34 98 GLU A C 1
ATOM 784 O O . GLU A 1 98 ? -18.636 5.998 13.194 1.00 51.34 98 GLU A O 1
ATOM 789 N N . LYS A 1 99 ? -19.358 3.879 13.215 1.00 55.38 99 LYS A N 1
ATOM 790 C CA . LYS A 1 99 ? -19.029 3.582 11.812 1.00 55.38 99 LYS A CA 1
ATOM 791 C C . LYS A 1 99 ? -20.001 4.319 10.879 1.00 55.38 99 LYS A C 1
ATOM 793 O O . LYS A 1 99 ? -20.873 3.698 10.276 1.00 55.38 99 LYS A O 1
ATOM 798 N N . GLN A 1 100 ? -19.878 5.635 10.738 1.00 58.31 100 GLN A N 1
ATOM 799 C CA . GLN A 1 100 ? -20.592 6.351 9.685 1.00 58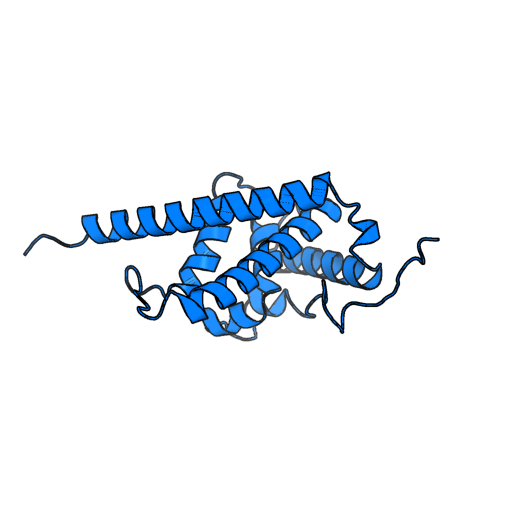.31 100 GLN A CA 1
ATOM 800 C C . GLN A 1 100 ? -19.952 6.016 8.339 1.00 58.31 100 GLN A C 1
ATOM 802 O O . GLN A 1 100 ? -18.816 6.393 8.052 1.00 58.31 100 GLN A O 1
ATOM 807 N N . SER A 1 101 ? -20.686 5.270 7.515 1.00 63.47 101 SER A N 1
ATOM 808 C CA . SER A 1 101 ? -20.369 5.118 6.101 1.00 63.47 101 SER A CA 1
ATOM 809 C C . SER A 1 101 ? -20.744 6.401 5.369 1.00 63.47 101 SER A C 1
ATOM 811 O O . SER A 1 101 ? -21.909 6.807 5.418 1.00 63.47 101 SER A O 1
ATOM 813 N N . ILE A 1 102 ? -19.811 7.006 4.644 1.00 66.44 102 ILE A N 1
ATOM 814 C CA . ILE A 1 102 ? -20.136 8.148 3.789 1.00 66.44 102 ILE A CA 1
ATOM 815 C C . ILE A 1 102 ? -20.616 7.590 2.460 1.00 66.44 102 ILE A C 1
ATOM 817 O O . ILE A 1 102 ? -19.896 6.861 1.782 1.00 66.44 102 ILE A O 1
ATOM 821 N N . SER A 1 103 ? -21.870 7.875 2.111 1.00 73.69 103 SER A N 1
ATOM 822 C CA . SER A 1 103 ? -22.487 7.390 0.870 1.00 73.69 103 SER A CA 1
ATOM 823 C C . SER A 1 103 ? -22.370 5.864 0.653 1.00 73.69 103 SER A C 1
ATOM 825 O O . SER A 1 103 ? -22.240 5.400 -0.477 1.00 73.69 103 SER A O 1
ATOM 827 N N . GLY A 1 104 ? -22.411 5.072 1.733 1.00 78.62 104 GLY A N 1
ATOM 828 C CA . GLY A 1 104 ? -22.293 3.607 1.675 1.00 78.62 104 GLY A CA 1
ATOM 829 C C . GLY A 1 104 ? -20.857 3.070 1.584 1.00 78.62 104 GLY A C 1
ATOM 830 O O . GLY A 1 104 ? -20.666 1.857 1.549 1.00 78.62 104 GLY A O 1
ATOM 831 N N . ILE A 1 105 ? -19.842 3.938 1.595 1.00 79.06 105 ILE A N 1
ATOM 832 C CA . ILE A 1 105 ? -18.430 3.550 1.664 1.00 79.06 105 ILE A CA 1
ATOM 833 C C . ILE A 1 105 ? -18.015 3.478 3.136 1.00 79.06 105 ILE A C 1
ATOM 835 O O . ILE A 1 105 ? -18.241 4.417 3.901 1.00 79.06 105 ILE A O 1
ATOM 839 N N . SER A 1 106 ? -17.424 2.356 3.556 1.00 82.62 106 SER A N 1
ATOM 840 C CA . SER A 1 106 ? -16.926 2.203 4.927 1.00 82.62 106 SER A CA 1
ATOM 841 C C . SER A 1 106 ? -15.730 3.121 5.191 1.00 82.62 106 SER A C 1
ATOM 843 O O . SER A 1 106 ? -14.940 3.398 4.292 1.00 82.62 106 SER A O 1
ATOM 845 N N . GLN A 1 107 ? -15.549 3.536 6.446 1.00 77.88 107 GLN A N 1
ATOM 846 C CA . GLN A 1 107 ? -14.377 4.314 6.877 1.00 77.88 107 GLN A CA 1
ATOM 847 C C . GLN A 1 107 ? -13.051 3.627 6.522 1.00 77.88 107 GLN A C 1
ATOM 849 O O . GLN A 1 107 ? -12.091 4.287 6.142 1.00 77.88 107 GLN A O 1
ATOM 854 N N . GLU A 1 108 ? -13.012 2.295 6.586 1.00 82.44 108 GLU A N 1
ATOM 855 C CA . GLU A 1 108 ? -11.833 1.523 6.193 1.00 82.44 108 GLU A CA 1
ATOM 856 C C . GLU A 1 108 ? -11.524 1.705 4.707 1.00 82.44 108 GLU A C 1
ATOM 858 O O . GLU A 1 108 ? -10.381 1.971 4.365 1.00 82.44 108 GLU A O 1
ATOM 863 N N . LYS A 1 109 ? -12.531 1.639 3.825 1.00 86.75 109 LYS A N 1
ATOM 864 C CA . LYS A 1 109 ? -12.352 1.910 2.389 1.00 86.75 109 LYS A CA 1
ATOM 865 C C . LYS A 1 109 ? -11.949 3.365 2.138 1.00 86.75 109 LYS A C 1
ATOM 867 O O . LYS A 1 109 ? -11.086 3.609 1.300 1.00 86.75 109 LYS A O 1
ATOM 872 N N . LEU A 1 110 ? -12.529 4.314 2.881 1.00 82.94 110 LEU A N 1
ATOM 873 C CA . LEU A 1 110 ? -12.192 5.738 2.776 1.00 82.94 110 LEU A CA 1
ATOM 874 C C . LEU A 1 110 ? -10.723 6.017 3.097 1.00 82.94 110 LEU A C 1
ATOM 876 O O . LEU A 1 110 ? -10.121 6.821 2.401 1.00 82.94 110 LEU A O 1
ATOM 880 N N . PHE A 1 111 ? -10.125 5.322 4.068 1.00 84.31 111 PHE A N 1
ATOM 881 C CA . PHE A 1 111 ? -8.693 5.454 4.355 1.00 84.31 111 PHE A CA 1
ATOM 882 C C . PHE A 1 111 ? -7.824 5.150 3.120 1.00 84.31 111 PHE A C 1
ATOM 884 O O . PHE A 1 111 ? -6.942 5.930 2.768 1.00 84.31 111 PHE A O 1
ATOM 891 N N . PHE A 1 112 ? -8.099 4.042 2.421 1.00 89.25 112 PHE A N 1
ATOM 892 C CA . PHE A 1 112 ? -7.355 3.686 1.205 1.00 89.25 112 PHE A CA 1
ATOM 893 C C . PHE A 1 112 ? -7.631 4.657 0.053 1.00 89.25 112 PHE A C 1
ATOM 895 O O . PHE A 1 112 ? -6.709 5.002 -0.684 1.00 89.25 112 PHE A O 1
ATOM 902 N N . TYR A 1 113 ? -8.878 5.118 -0.095 1.00 85.19 113 TYR A N 1
ATOM 903 C CA . TYR A 1 113 ? -9.216 6.115 -1.111 1.00 85.19 113 TYR A CA 1
ATOM 904 C C . TYR A 1 113 ? -8.544 7.462 -0.853 1.00 85.19 113 TYR A C 1
ATOM 906 O O . TYR A 1 113 ? -8.033 8.046 -1.800 1.00 85.19 113 TYR A O 1
ATOM 914 N N . ALA A 1 114 ? -8.492 7.927 0.397 1.00 81.94 114 ALA A N 1
ATOM 915 C CA . ALA A 1 114 ? -7.821 9.172 0.761 1.00 81.94 114 ALA A CA 1
ATOM 916 C C . ALA A 1 114 ? -6.337 9.129 0.378 1.00 81.94 114 ALA A C 1
ATOM 918 O O . ALA A 1 114 ? -5.844 10.049 -0.269 1.00 81.94 114 ALA A O 1
ATOM 919 N N . PHE A 1 115 ? -5.653 8.017 0.675 1.00 84.62 115 PHE A N 1
ATOM 920 C CA . PHE A 1 115 ? -4.281 7.826 0.214 1.00 84.62 115 PHE A CA 1
ATOM 921 C C . PHE A 1 115 ? -4.185 7.890 -1.309 1.00 84.62 115 PHE A C 1
ATOM 923 O O . PHE A 1 115 ? -3.376 8.655 -1.808 1.00 84.62 115 PHE A O 1
ATOM 930 N N . ALA A 1 116 ? -5.015 7.149 -2.051 1.00 85.38 116 ALA A N 1
ATOM 931 C CA . ALA A 1 116 ? -4.960 7.125 -3.514 1.00 85.38 116 ALA A CA 1
ATOM 932 C C . ALA A 1 116 ? -5.249 8.494 -4.164 1.00 85.38 116 ALA A C 1
ATOM 934 O O . ALA A 1 116 ? -4.578 8.856 -5.131 1.00 85.38 116 ALA A O 1
ATOM 935 N N . ILE A 1 117 ? -6.209 9.257 -3.628 1.00 80.88 117 ILE A N 1
ATOM 936 C CA . ILE A 1 117 ? -6.593 10.583 -4.136 1.00 80.88 117 ILE A CA 1
ATOM 937 C C . ILE A 1 117 ? -5.424 11.570 -4.054 1.00 80.88 117 ILE A C 1
ATOM 939 O O . ILE A 1 117 ? -5.210 12.312 -5.010 1.00 80.88 117 ILE A O 1
ATOM 943 N N . GLY A 1 118 ? -4.608 11.508 -2.995 1.00 76.12 118 GLY A N 1
ATOM 944 C CA . GLY A 1 118 ? -3.420 12.361 -2.848 1.00 76.12 118 GLY A CA 1
ATOM 945 C C . GLY A 1 118 ? -2.377 12.208 -3.969 1.00 76.12 118 GLY A C 1
ATOM 946 O O . GLY A 1 118 ? -1.502 13.057 -4.126 1.00 76.12 118 GLY A O 1
ATOM 947 N N . TRP A 1 119 ? -2.474 11.156 -4.789 1.00 77.00 119 TRP A N 1
ATOM 948 C CA . TRP A 1 119 ? -1.595 10.923 -5.941 1.00 77.00 119 TRP A CA 1
ATOM 949 C C . TRP A 1 119 ? -2.273 11.184 -7.293 1.00 77.00 119 TRP A C 1
ATOM 951 O O . TRP A 1 119 ? -1.612 11.080 -8.327 1.00 77.00 119 TRP A O 1
ATOM 961 N N . CYS A 1 120 ? -3.569 11.518 -7.323 1.00 74.69 120 CYS A N 1
ATOM 962 C CA . CYS A 1 120 ? -4.332 11.656 -8.567 1.00 74.69 120 CYS A CA 1
ATOM 963 C C . CYS A 1 120 ? -3.859 12.819 -9.452 1.00 74.69 120 CYS A C 1
ATOM 965 O O . CYS A 1 120 ? -3.896 12.691 -10.676 1.00 74.69 120 CYS A O 1
ATOM 967 N N . GLU A 1 121 ? -3.385 13.921 -8.867 1.00 67.12 121 GLU A N 1
ATOM 968 C CA . GLU A 1 121 ? -2.912 15.092 -9.625 1.00 67.12 121 GLU A CA 1
ATOM 969 C C . GLU A 1 121 ? -1.535 14.878 -10.278 1.00 67.12 121 GLU A C 1
ATOM 971 O O . GLU A 1 121 ? -1.149 15.622 -11.176 1.00 67.12 121 GLU A O 1
ATOM 976 N N . GLN A 1 122 ? -0.801 13.838 -9.871 1.00 65.00 122 GLN A N 1
ATOM 977 C CA . GLN A 1 122 ? 0.582 13.589 -10.289 1.00 65.00 122 GLN A CA 1
ATOM 978 C C . GLN A 1 122 ? 0.708 12.561 -11.435 1.00 65.00 122 GLN A C 1
ATOM 980 O O . GLN A 1 122 ? 1.805 12.070 -11.688 1.00 65.00 122 GLN A O 1
ATOM 985 N N . ASN A 1 123 ? -0.389 12.221 -12.125 1.00 64.31 123 ASN A N 1
ATOM 986 C CA . ASN A 1 123 ? -0.392 11.284 -13.260 1.00 64.31 123 ASN A CA 1
ATOM 987 C C . ASN A 1 123 ? 0.307 11.899 -14.489 1.00 64.31 123 ASN A C 1
ATOM 989 O O . ASN A 1 123 ? -0.064 13.000 -14.900 1.00 64.31 123 ASN A O 1
ATOM 993 N N . PRO A 1 124 ? 1.273 11.208 -15.124 1.00 68.88 124 PRO A N 1
ATOM 994 C CA . PRO A 1 124 ? 1.250 9.768 -15.413 1.00 68.88 124 PRO A CA 1
ATOM 995 C C . PRO A 1 124 ? 2.260 8.946 -14.591 1.00 68.88 124 PRO A C 1
ATOM 997 O O . PRO A 1 124 ? 2.884 9.480 -13.689 1.00 68.88 124 PRO A O 1
ATOM 1000 N N . ALA A 1 125 ? 2.389 7.646 -14.896 1.00 61.12 125 ALA A N 1
ATOM 1001 C CA . ALA A 1 125 ? 3.300 6.681 -14.270 1.00 61.12 125 ALA A CA 1
ATOM 1002 C C . ALA A 1 125 ? 4.678 7.265 -13.879 1.00 61.12 125 ALA A C 1
ATOM 1004 O O . ALA A 1 125 ? 5.253 8.049 -14.642 1.00 61.12 125 ALA A O 1
ATOM 1005 N N . PRO A 1 126 ? 5.257 6.848 -12.733 1.00 75.94 126 PRO A N 1
ATOM 1006 C CA . PRO A 1 126 ? 4.971 5.611 -11.997 1.00 75.94 126 PRO A CA 1
ATOM 1007 C C . PRO A 1 126 ? 4.088 5.774 -10.739 1.00 75.94 126 PRO A C 1
ATOM 1009 O O . PRO A 1 126 ? 4.033 4.870 -9.904 1.00 75.94 126 PRO A O 1
ATOM 1012 N N . GLN A 1 127 ? 3.418 6.911 -10.547 1.00 82.38 127 GLN A N 1
ATOM 1013 C CA . GLN A 1 127 ? 2.667 7.238 -9.325 1.00 82.38 127 GLN A CA 1
ATOM 1014 C C . GLN A 1 127 ? 1.517 6.258 -9.071 1.00 82.38 127 GLN A C 1
ATOM 1016 O O . GLN A 1 127 ? 1.340 5.783 -7.951 1.00 82.38 127 GLN A O 1
ATOM 1021 N N . ASN A 1 128 ? 0.783 5.882 -10.116 1.00 84.50 128 ASN A N 1
ATOM 1022 C CA . ASN A 1 128 ? -0.265 4.868 -10.037 1.00 84.50 128 ASN A CA 1
ATOM 1023 C C . ASN A 1 128 ? 0.283 3.496 -9.598 1.00 84.50 128 ASN A C 1
ATOM 1025 O O . ASN A 1 128 ? -0.336 2.823 -8.772 1.00 84.50 128 ASN A O 1
ATOM 1029 N N . ILE A 1 129 ? 1.469 3.104 -10.084 1.00 90.12 129 ILE A N 1
ATOM 1030 C CA . ILE A 1 129 ? 2.138 1.870 -9.651 1.00 90.12 129 ILE A CA 1
ATOM 1031 C C . ILE A 1 129 ? 2.545 1.958 -8.187 1.00 90.12 129 ILE A C 1
ATOM 1033 O O . ILE A 1 129 ? 2.329 0.996 -7.456 1.00 90.12 129 ILE A O 1
ATOM 1037 N N . ARG A 1 130 ? 3.069 3.100 -7.728 1.00 88.06 130 ARG A N 1
ATOM 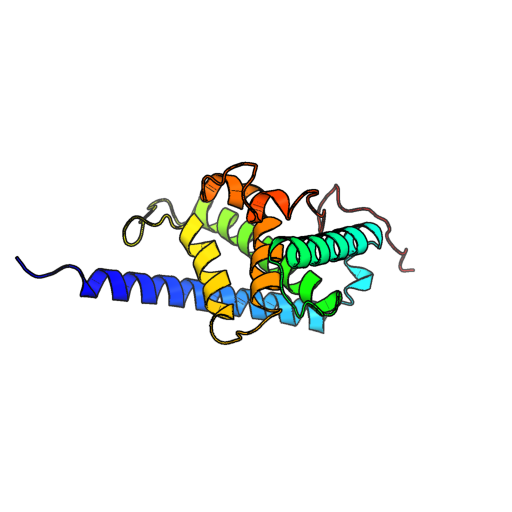1038 C CA . ARG A 1 130 ? 3.416 3.305 -6.311 1.00 88.06 130 ARG A CA 1
ATOM 1039 C C . ARG A 1 130 ? 2.202 3.109 -5.413 1.00 88.06 130 ARG A C 1
ATOM 1041 O O . ARG A 1 130 ? 2.276 2.316 -4.478 1.00 88.06 130 ARG A O 1
ATOM 1048 N N . VAL A 1 131 ? 1.073 3.742 -5.738 1.00 88.88 131 VAL A N 1
ATOM 1049 C CA . VAL A 1 131 ? -0.178 3.581 -4.980 1.00 88.88 131 VAL A CA 1
ATOM 1050 C C . VAL A 1 131 ? -0.619 2.120 -4.952 1.00 88.88 131 VAL A C 1
ATOM 1052 O O . VAL A 1 131 ? -0.842 1.564 -3.876 1.00 88.88 131 VAL A O 1
ATOM 1055 N N . ASN A 1 132 ? -0.695 1.476 -6.119 1.00 91.25 132 ASN A N 1
ATOM 1056 C CA . ASN A 1 132 ? -1.151 0.093 -6.220 1.00 91.25 132 ASN A CA 1
ATOM 1057 C C . ASN A 1 132 ? -0.230 -0.867 -5.459 1.00 91.25 132 ASN A C 1
ATOM 1059 O O . ASN A 1 132 ? -0.710 -1.715 -4.707 1.00 91.25 132 ASN A O 1
ATOM 1063 N N . ALA A 1 133 ? 1.086 -0.719 -5.607 1.00 90.75 133 ALA A N 1
ATOM 1064 C CA . ALA A 1 133 ? 2.075 -1.564 -4.954 1.00 90.75 133 ALA A CA 1
ATOM 1065 C C . ALA A 1 133 ? 2.053 -1.387 -3.425 1.00 90.75 133 ALA A C 1
ATOM 1067 O O . ALA A 1 133 ? 2.029 -2.384 -2.700 1.00 90.75 133 ALA A O 1
ATOM 1068 N N . VAL A 1 134 ? 1.977 -0.148 -2.922 1.00 90.69 134 VAL A N 1
ATOM 1069 C CA . VAL A 1 134 ? 1.873 0.134 -1.478 1.00 90.69 134 VAL A CA 1
ATOM 1070 C C . VAL A 1 134 ? 0.593 -0.447 -0.887 1.00 90.69 134 VAL A C 1
ATOM 1072 O O . VAL A 1 134 ? 0.642 -1.172 0.106 1.00 90.69 134 VAL A O 1
ATOM 1075 N N . ILE A 1 135 ? -0.561 -0.168 -1.497 1.00 92.12 135 ILE A N 1
ATOM 1076 C CA . ILE A 1 135 ? -1.850 -0.650 -0.991 1.00 92.12 135 ILE A CA 1
ATOM 1077 C C . ILE A 1 135 ? -1.890 -2.181 -0.990 1.00 92.12 135 ILE A C 1
ATOM 1079 O O . ILE A 1 135 ? -2.355 -2.786 -0.022 1.00 92.12 135 ILE A O 1
ATOM 1083 N N . SER A 1 136 ? -1.352 -2.812 -2.039 1.00 91.75 136 SER A N 1
ATOM 1084 C CA . SER A 1 136 ? -1.318 -4.271 -2.155 1.00 91.75 136 SER A CA 1
ATOM 1085 C C . SER A 1 136 ? -0.525 -4.931 -1.024 1.00 91.75 136 SER A C 1
ATOM 1087 O O . SER A 1 136 ? -0.841 -6.064 -0.676 1.00 91.75 136 SER A O 1
ATOM 1089 N N . GLN A 1 137 ? 0.450 -4.245 -0.406 1.00 89.81 137 GLN A N 1
ATOM 1090 C CA . GLN A 1 137 ? 1.199 -4.754 0.755 1.00 89.81 137 GLN A CA 1
ATOM 1091 C C . GLN A 1 137 ? 0.416 -4.775 2.064 1.00 89.81 137 GLN A C 1
ATOM 1093 O O . GLN A 1 137 ? 0.898 -5.355 3.036 1.00 89.81 137 GLN A O 1
ATOM 1098 N N . ILE A 1 138 ? -0.766 -4.164 2.134 1.00 88.94 138 ILE A N 1
ATOM 1099 C CA . ILE A 1 138 ? -1.605 -4.223 3.330 1.00 88.94 138 ILE A CA 1
ATOM 1100 C C . ILE A 1 138 ? -2.490 -5.473 3.243 1.00 88.94 138 ILE A C 1
ATOM 1102 O O . ILE A 1 138 ? -3.437 -5.475 2.458 1.00 88.94 138 ILE A O 1
ATOM 1106 N N . PRO A 1 139 ? -2.255 -6.537 4.039 1.00 86.06 139 PRO A N 1
ATOM 1107 C CA . PRO A 1 139 ? -3.022 -7.783 3.921 1.00 86.06 139 PRO A CA 1
ATOM 1108 C C . PRO A 1 139 ? -4.524 -7.582 4.121 1.00 86.06 139 PRO A C 1
ATOM 1110 O O . PRO A 1 139 ? -5.349 -8.256 3.504 1.00 86.06 139 PRO A O 1
ATOM 1113 N N . GLU A 1 140 ? -4.889 -6.623 4.971 1.00 89.56 140 GLU A N 1
ATOM 1114 C CA . GLU A 1 140 ? -6.274 -6.276 5.246 1.00 89.56 140 GLU A CA 1
ATOM 1115 C C . GLU A 1 140 ? -6.989 -5.655 4.034 1.00 89.56 140 GLU A C 1
ATOM 1117 O O . GLU A 1 140 ? -8.211 -5.774 3.944 1.00 89.56 140 GLU A O 1
ATOM 1122 N N . PHE A 1 141 ? -6.263 -5.070 3.070 1.00 91.75 141 PHE A N 1
ATOM 1123 C CA . PHE A 1 141 ? -6.844 -4.457 1.870 1.00 91.75 141 PHE A CA 1
ATOM 1124 C C . PHE A 1 141 ? -7.726 -5.442 1.099 1.00 91.75 141 PHE A C 1
ATOM 1126 O O . PHE A 1 141 ? -8.890 -5.143 0.830 1.00 91.75 141 PHE A O 1
ATOM 1133 N N . ARG A 1 142 ? -7.214 -6.652 0.823 1.00 92.12 142 ARG A N 1
ATOM 1134 C CA . ARG A 1 142 ? -7.964 -7.705 0.115 1.00 92.12 142 ARG A CA 1
ATOM 1135 C C . ARG A 1 142 ? -9.297 -7.999 0.797 1.00 92.12 142 ARG A C 1
ATOM 1137 O O . ARG A 1 142 ? -10.304 -8.174 0.120 1.00 92.12 142 ARG A O 1
ATOM 1144 N N . LYS A 1 143 ? -9.303 -8.055 2.130 1.00 91.44 143 LYS A N 1
ATOM 1145 C CA . LYS A 1 143 ? -10.510 -8.328 2.916 1.00 91.44 143 LYS A CA 1
ATOM 1146 C C . LYS A 1 143 ? -11.478 -7.145 2.889 1.00 91.44 143 LYS A C 1
ATOM 1148 O O . LYS A 1 143 ? -12.671 -7.354 2.725 1.00 91.44 143 LYS A O 1
ATOM 1153 N N . ILE A 1 144 ? -10.972 -5.922 3.035 1.00 91.31 144 ILE A N 1
ATOM 1154 C CA . ILE A 1 144 ? -11.778 -4.691 3.081 1.00 91.31 144 ILE A CA 1
ATOM 1155 C C . ILE A 1 144 ? -12.466 -4.427 1.740 1.00 91.31 144 ILE A C 1
ATOM 1157 O O . ILE A 1 144 ? -13.618 -3.998 1.710 1.00 91.31 144 ILE A O 1
ATOM 1161 N N . PHE A 1 145 ? -11.773 -4.691 0.634 1.00 93.25 145 PHE A N 1
ATOM 1162 C CA . PHE A 1 145 ? -12.288 -4.505 -0.723 1.00 93.25 145 PHE A CA 1
ATOM 1163 C C . PHE A 1 145 ? -12.888 -5.771 -1.331 1.00 93.25 145 PHE A C 1
ATOM 1165 O O . PHE A 1 145 ? -13.344 -5.722 -2.470 1.00 93.25 145 PHE A O 1
ATOM 1172 N N . GLU A 1 146 ? -12.914 -6.875 -0.578 1.00 93.81 146 GLU A N 1
ATOM 1173 C CA . GLU A 1 146 ? -13.472 -8.162 -1.010 1.00 93.81 146 GLU A CA 1
ATOM 1174 C C . GLU A 1 146 ? -12.885 -8.612 -2.361 1.00 93.81 146 GLU A C 1
ATOM 1176 O O . GLU A 1 146 ? -13.580 -9.096 -3.255 1.00 93.81 146 GLU A O 1
ATOM 1181 N N . CYS A 1 147 ? -11.575 -8.409 -2.535 1.00 92.44 147 CYS A N 1
ATOM 1182 C CA . CYS A 1 147 ? -10.906 -8.690 -3.797 1.00 92.44 147 CYS A CA 1
ATOM 1183 C C . CYS A 1 147 ? -10.850 -10.197 -4.069 1.00 92.44 147 CYS A C 1
ATOM 1185 O O . CYS A 1 147 ? -10.506 -10.994 -3.191 1.00 92.44 147 CYS A O 1
ATOM 1187 N N . ARG A 1 148 ? -11.095 -10.566 -5.331 1.00 93.69 148 ARG A N 1
ATOM 1188 C CA . ARG A 1 148 ? -10.845 -11.918 -5.839 1.00 93.69 148 ARG A CA 1
ATOM 1189 C C . ARG A 1 148 ? -9.351 -12.245 -5.835 1.00 93.69 148 ARG A C 1
ATOM 1191 O O . ARG A 1 148 ? -8.509 -11.365 -6.020 1.00 93.69 148 ARG A O 1
ATOM 1198 N N . ASP A 1 149 ? -9.043 -13.525 -5.703 1.00 90.00 149 ASP A N 1
ATOM 1199 C CA . ASP A 1 149 ? -7.683 -14.069 -5.626 1.00 90.00 149 ASP A CA 1
ATOM 1200 C C . ASP A 1 149 ? -6.868 -13.828 -6.899 1.00 90.00 149 ASP A C 1
ATOM 1202 O O . ASP A 1 149 ? -5.655 -13.653 -6.839 1.00 90.00 149 ASP A O 1
ATOM 1206 N N . ASP A 1 150 ? -7.546 -13.774 -8.042 1.00 91.06 150 ASP A N 1
ATOM 1207 C CA . ASP A 1 150 ? -6.970 -13.511 -9.358 1.00 91.06 150 ASP A CA 1
ATOM 1208 C C . ASP A 1 150 ? -6.956 -12.021 -9.729 1.00 91.06 150 ASP A C 1
ATOM 1210 O O . ASP A 1 150 ? -6.581 -11.660 -10.844 1.00 91.06 150 ASP A O 1
ATOM 1214 N N . SER A 1 151 ? -7.375 -11.138 -8.817 1.00 92.31 151 SER A N 1
ATOM 1215 C CA . SER A 1 151 ? -7.375 -9.705 -9.094 1.00 92.31 151 SER A CA 1
ATOM 1216 C C . SER A 1 151 ? -5.942 -9.158 -9.184 1.00 92.31 151 SER A C 1
ATOM 1218 O O . SER A 1 151 ? -5.095 -9.547 -8.375 1.00 92.31 151 SER A O 1
ATOM 1220 N N . PRO A 1 152 ? -5.670 -8.196 -10.090 1.00 92.00 152 PRO A N 1
ATOM 1221 C CA . PRO A 1 152 ? -4.340 -7.609 -10.261 1.00 92.00 152 PRO A CA 1
ATOM 1222 C C . PRO A 1 152 ? -3.695 -7.123 -8.957 1.00 92.00 152 PRO A C 1
ATOM 1224 O O . PRO A 1 152 ? -2.520 -7.392 -8.716 1.00 92.00 152 PRO A O 1
ATOM 1227 N N . MET A 1 153 ? -4.468 -6.472 -8.079 1.00 90.88 153 MET A N 1
ATOM 1228 C CA . MET A 1 153 ? -3.998 -5.990 -6.771 1.00 90.88 153 MET A CA 1
ATOM 1229 C C . MET A 1 153 ? -3.569 -7.131 -5.836 1.00 90.88 153 MET A C 1
ATOM 1231 O O . MET A 1 153 ? -2.611 -6.992 -5.083 1.00 90.88 153 MET A O 1
ATOM 1235 N N . VAL A 1 154 ? -4.241 -8.284 -5.891 1.00 90.12 154 VAL A N 1
ATOM 1236 C CA . VAL A 1 154 ? -3.878 -9.448 -5.069 1.00 90.12 154 VAL A CA 1
ATOM 1237 C C . VAL A 1 154 ? -2.683 -10.180 -5.674 1.00 90.12 154 VAL A C 1
ATOM 1239 O O . VAL A 1 154 ? -1.723 -10.474 -4.969 1.00 90.12 154 VAL A O 1
ATOM 1242 N N . THR A 1 155 ? -2.679 -10.414 -6.987 1.00 89.19 155 THR A N 1
ATOM 1243 C CA . THR A 1 155 ? -1.598 -11.146 -7.673 1.00 89.19 155 THR A CA 1
ATOM 1244 C C . THR A 1 155 ? -0.272 -10.387 -7.708 1.00 89.19 155 THR A C 1
ATOM 1246 O O . THR A 1 155 ? 0.791 -10.983 -7.905 1.00 89.19 155 THR A O 1
ATOM 1249 N N . THR A 1 156 ? -0.336 -9.070 -7.522 1.00 86.31 156 THR A N 1
ATOM 1250 C CA . THR A 1 156 ? 0.826 -8.189 -7.409 1.00 86.31 156 THR A CA 1
ATOM 1251 C C . THR A 1 156 ? 1.603 -8.421 -6.113 1.00 86.31 156 THR A C 1
ATOM 1253 O O . THR A 1 156 ? 2.834 -8.362 -6.108 1.00 86.31 156 THR A O 1
ATOM 1256 N N . ASN A 1 157 ? 0.904 -8.747 -5.026 1.00 81.44 157 ASN A N 1
ATOM 1257 C CA . ASN A 1 157 ? 1.503 -9.061 -3.737 1.00 81.44 157 ASN A CA 1
ATOM 1258 C C . ASN A 1 157 ? 1.606 -10.584 -3.544 1.00 81.44 157 ASN A C 1
ATOM 1260 O O . ASN A 1 157 ? 0.798 -11.198 -2.847 1.00 81.44 157 ASN A O 1
ATOM 1264 N N . ARG A 1 158 ? 2.609 -11.204 -4.180 1.00 71.81 158 ARG A N 1
ATOM 1265 C CA . ARG A 1 158 ? 2.889 -12.644 -4.008 1.00 71.81 158 ARG A CA 1
ATOM 1266 C C . ARG A 1 158 ? 3.526 -12.972 -2.656 1.00 71.81 158 ARG A C 1
ATOM 1268 O O . ARG A 1 158 ? 3.397 -14.096 -2.182 1.00 71.81 158 ARG A O 1
ATOM 1275 N N . GLU A 1 159 ? 4.212 -12.004 -2.058 1.00 78.62 159 GLU A N 1
ATOM 1276 C CA . GLU A 1 159 ? 4.892 -12.110 -0.770 1.00 78.62 159 GLU A CA 1
ATOM 1277 C C . GLU A 1 159 ? 4.736 -10.796 0.003 1.00 78.62 159 GLU A C 1
ATOM 1279 O O . GLU A 1 159 ? 5.013 -9.713 -0.515 1.00 78.62 159 GLU A O 1
ATOM 1284 N N . GLN A 1 160 ? 4.297 -10.887 1.259 1.00 82.50 160 GLN A N 1
ATOM 1285 C CA . GLN A 1 160 ? 4.232 -9.719 2.126 1.00 82.50 160 GLN A CA 1
ATOM 1286 C C . GLN A 1 160 ? 5.647 -9.359 2.590 1.00 82.50 160 GLN A C 1
ATOM 1288 O O . GLN A 1 160 ? 6.311 -10.151 3.262 1.00 82.50 160 GLN A O 1
ATOM 1293 N N . CYS A 1 161 ? 6.093 -8.148 2.275 1.00 84.56 161 CYS A N 1
ATOM 1294 C CA . CYS A 1 161 ? 7.387 -7.650 2.701 1.00 84.56 161 CYS A CA 1
ATOM 1295 C C . CYS A 1 161 ? 7.343 -7.282 4.182 1.00 84.56 161 CYS A C 1
ATOM 1297 O O . CYS A 1 161 ? 6.584 -6.413 4.617 1.00 84.56 161 CYS A O 1
ATOM 1299 N N . VAL A 1 162 ? 8.174 -7.952 4.981 1.00 77.44 162 VAL A N 1
ATOM 1300 C CA . VAL A 1 162 ? 8.274 -7.671 6.413 1.00 77.44 162 VAL A CA 1
ATOM 1301 C C . VAL A 1 162 ? 9.215 -6.485 6.626 1.00 77.44 162 VAL A C 1
ATOM 1303 O O . VAL A 1 162 ? 10.437 -6.595 6.506 1.00 77.44 162 VAL A O 1
ATOM 1306 N N . VAL A 1 163 ? 8.603 -5.335 6.903 1.00 70.75 163 VAL A N 1
ATOM 1307 C CA . VAL A 1 163 ? 9.248 -4.017 7.027 1.00 70.75 163 VAL A CA 1
ATOM 1308 C C . VAL A 1 163 ? 9.718 -3.747 8.463 1.00 70.75 163 VAL A C 1
ATOM 1310 O O . VAL A 1 163 ? 10.825 -3.260 8.662 1.00 70.75 163 VAL A O 1
ATOM 1313 N N . PHE A 1 164 ? 8.908 -4.087 9.472 1.00 66.56 164 PHE A N 1
ATOM 1314 C CA . PHE A 1 164 ? 9.213 -3.894 10.897 1.00 66.56 164 PHE A CA 1
ATOM 1315 C C . PHE A 1 164 ? 8.537 -4.970 11.765 1.00 66.56 164 PHE A C 1
ATOM 1317 O O . PHE A 1 164 ? 7.599 -5.634 11.328 1.00 66.56 164 PHE A O 1
ATOM 1324 N N . GLY A 1 165 ? 8.995 -5.129 13.012 1.00 59.53 165 GLY A N 1
ATOM 1325 C CA . GLY A 1 165 ? 8.447 -6.090 13.980 1.00 59.53 165 GLY A CA 1
ATOM 1326 C C . GLY A 1 165 ? 9.387 -7.261 14.280 1.00 59.53 165 GLY A C 1
ATOM 1327 O O . GLY A 1 165 ? 10.535 -7.274 13.848 1.00 59.53 165 GLY A O 1
ATOM 1328 N N . ARG A 1 166 ? 8.908 -8.245 15.055 1.00 54.81 166 ARG A N 1
ATOM 1329 C CA . ARG A 1 166 ? 9.722 -9.401 15.494 1.00 54.81 166 ARG A CA 1
ATOM 1330 C C . ARG A 1 166 ? 10.215 -10.273 14.338 1.00 54.81 166 ARG A C 1
ATOM 1332 O O . ARG A 1 166 ? 11.264 -10.894 14.469 1.00 54.81 166 ARG A O 1
ATOM 1339 N N . ASP A 1 167 ? 9.472 -10.272 13.238 1.00 58.72 167 ASP A N 1
ATOM 1340 C CA . ASP A 1 167 ? 9.747 -11.079 12.050 1.00 58.72 167 ASP A CA 1
ATOM 1341 C C . ASP A 1 167 ? 10.533 -10.298 10.981 1.00 58.72 167 ASP A C 1
ATOM 1343 O O . ASP A 1 167 ? 10.902 -10.858 9.949 1.00 58.72 167 ASP A O 1
ATOM 1347 N N . ALA A 1 168 ? 10.795 -9.001 11.202 1.00 61.25 168 ALA A N 1
ATOM 1348 C CA . ALA A 1 168 ? 11.662 -8.228 10.320 1.00 61.25 168 ALA A CA 1
ATOM 1349 C C . ALA A 1 168 ? 13.092 -8.746 10.466 1.00 61.25 168 ALA A C 1
ATOM 1351 O O . ALA A 1 168 ? 13.588 -8.914 11.584 1.00 61.25 168 ALA A O 1
ATOM 1352 N N . SER A 1 169 ? 13.744 -9.038 9.336 1.00 55.06 169 SER A N 1
ATOM 1353 C CA . SER A 1 169 ? 15.028 -9.732 9.376 1.00 55.06 169 SER A CA 1
ATOM 1354 C C . SER A 1 169 ? 16.056 -8.905 10.161 1.00 55.06 169 SER A C 1
ATOM 1356 O O . SER A 1 169 ? 16.357 -7.753 9.845 1.00 55.06 169 SER A O 1
ATOM 1358 N N . THR A 1 170 ? 16.573 -9.498 11.236 1.00 49.81 170 THR A N 1
ATOM 1359 C CA . THR A 1 170 ? 17.494 -8.890 12.203 1.00 49.81 170 THR A CA 1
ATOM 1360 C C . THR A 1 170 ? 18.927 -8.850 11.691 1.00 49.81 170 THR A C 1
ATOM 1362 O O . THR A 1 170 ? 19.864 -8.957 12.482 1.00 49.81 170 THR A O 1
ATOM 1365 N N . LEU A 1 171 ? 19.139 -8.619 10.392 1.00 48.81 171 LEU A N 1
ATOM 1366 C CA . LEU A 1 171 ? 20.451 -8.220 9.879 1.00 48.81 171 LEU A CA 1
ATOM 1367 C C . LEU A 1 171 ? 20.755 -6.778 10.332 1.00 48.81 171 LEU A C 1
ATOM 1369 O O . LEU A 1 171 ? 20.950 -5.868 9.533 1.00 48.81 171 LEU A O 1
ATOM 1373 N N . LYS A 1 172 ? 20.789 -6.589 11.658 1.00 43.50 172 LYS A N 1
ATOM 1374 C CA . LYS A 1 172 ? 21.491 -5.539 12.371 1.00 43.50 172 LYS A CA 1
ATOM 1375 C C . LYS A 1 172 ? 22.889 -5.502 11.773 1.00 43.50 172 LYS A C 1
ATOM 1377 O O . LYS A 1 172 ? 23.685 -6.410 12.008 1.00 43.50 172 LYS A O 1
ATOM 1382 N N . LYS A 1 173 ? 23.229 -4.428 11.065 1.00 38.81 173 LYS A N 1
ATOM 1383 C CA . LYS A 1 173 ? 24.605 -3.961 11.183 1.00 38.81 173 LYS A CA 1
ATOM 1384 C C . LYS A 1 173 ? 24.757 -3.533 12.634 1.00 38.81 173 LYS A C 1
ATOM 1386 O O . LYS A 1 173 ? 24.079 -2.621 13.095 1.00 38.81 173 LYS A O 1
ATOM 1391 N N . THR A 1 174 ? 25.560 -4.288 13.367 1.00 31.94 174 THR A N 1
ATOM 1392 C CA . THR A 1 174 ? 26.085 -3.919 14.674 1.00 31.94 174 THR A CA 1
ATOM 1393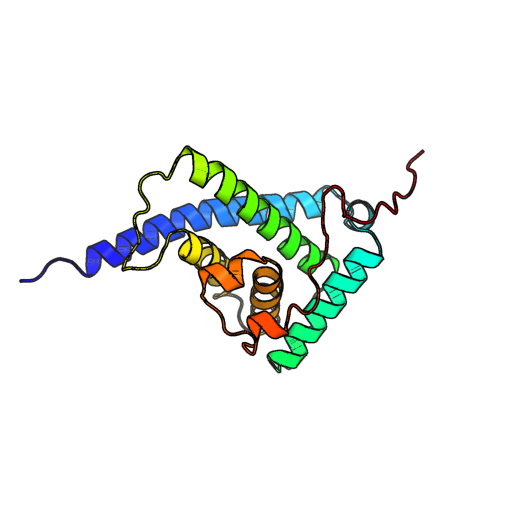 C C . THR A 1 174 ? 26.652 -2.506 14.546 1.00 31.94 174 THR A C 1
ATOM 1395 O O . THR A 1 174 ? 27.659 -2.311 13.869 1.00 31.94 174 THR A O 1
ATOM 1398 N N . PHE A 1 175 ? 25.972 -1.513 15.113 1.00 30.50 175 PHE A N 1
ATOM 1399 C CA . PHE A 1 175 ? 26.580 -0.210 15.349 1.00 30.50 175 PHE A CA 1
ATOM 1400 C C . PHE A 1 175 ? 27.326 -0.321 16.679 1.00 30.50 175 PHE A C 1
ATOM 1402 O O . PHE A 1 175 ? 26.716 -0.662 17.695 1.00 30.50 175 PHE A O 1
ATOM 1409 N N . PHE A 1 176 ? 28.650 -0.170 16.601 1.00 33.53 176 PHE A N 1
ATOM 1410 C CA . PHE A 1 176 ? 29.541 0.030 17.743 1.00 33.53 176 PHE A CA 1
ATOM 1411 C C . PHE A 1 176 ? 29.281 1.391 18.387 1.00 33.53 176 PHE A C 1
ATOM 1413 O O . PHE A 1 176 ? 28.930 2.328 17.631 1.00 33.53 176 PHE A O 1
#

InterPro domains:
  IPR000718 Peptidase M13 [PS51885] (1-164)
  IPR000718 Peptidase M13 [PTHR11733] (49-161)
  IPR018497 Peptidase M13, C-terminal domain [PF01431] (73-161)
  IPR024079 Metallopeptidase, catalytic domain superfamily [G3DSA:3.40.390.10] (42-164)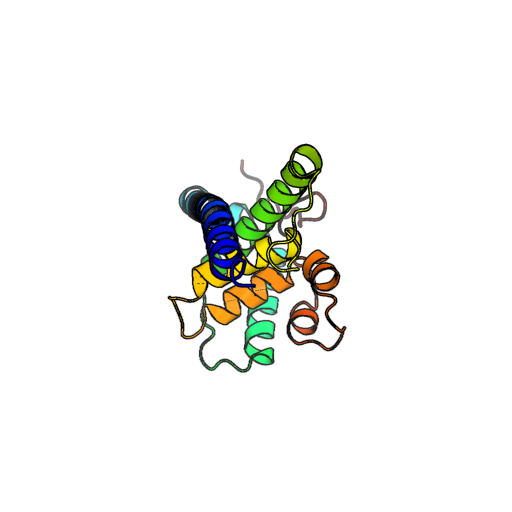

Secondary structure (DSSP, 8-state):
---SHHHHHHHHHHHHHHHHHHHHHHHHHHHHHHHHS-HHHH--HHHHHHHHHHHHHHHHHHT-S-----HHHHHHHHHHHHHHHHHHHHHHHHH--S---BTTB-HHHHHHHHHHHTTGGG-STTHHHHHHHHHHT-HHHHHHTT--TTSHHHHH-SS----SSTTS--------